Protein AF-A0A227J2W0-F1 (afdb_monomer_lite)

Foldseek 3Di:
DDDDDDDPP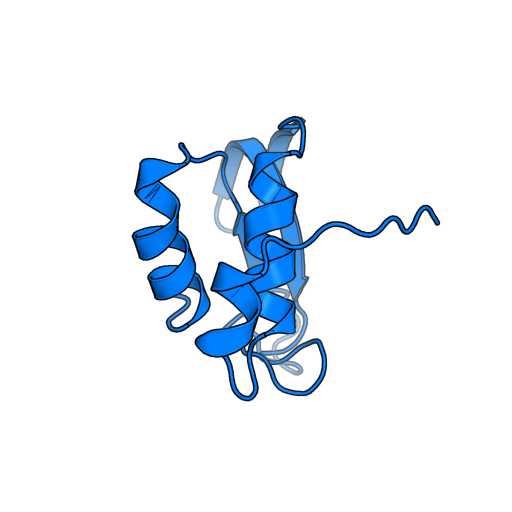VLVPPDDPCSVVLVVLVVLLVADWDFDKDQDPVGIDGGTFSDKDWAQDQADDPRQGQDNPRDNPPPGTDMHTHGDDDPVCSVVVVVCSNVPDD

Secondary structure (DSSP, 8-state):
--------GGGTSS-SS-HHHHHHHHHHTTSPPEEEEEEETTEEEEEEESEEEEESSSEETTTEES-TT--TTSS--EEEEE----GGGHHHHHHHHHS---

pLDDT: mean 77.16, std 18.61, range [31.52, 96.69]

Sequence (102 aa):
AEVTAETPVELKNFLGGGAYTLTGVVKALGFKPYDGSITIEGGRYDGEMLLGAFCNSRLAGGGQQLAPNAMIDDGLMDLTLVRPFLPHELPKVIEEINNPSE

InterPro domains:
  IPR016064 NAD kinase/diacylglycerol kinase-like domain superfamily [SSF111331] (1-93)
  IPR045540 YegS/DAGK, C-terminal domain [PF19279] (17-96)

Structure (mmCIF, N/CA/C/O backbone):
data_AF-A0A227J2W0-F1
#
_entry.id   AF-A0A227J2W0-F1
#
loop_
_atom_site.group_PDB
_atom_site.id
_atom_site.type_symbol
_atom_site.label_atom_id
_atom_site.label_alt_id
_atom_site.label_comp_id
_atom_site.label_asym_id
_atom_site.label_entity_id
_atom_site.label_seq_id
_atom_site.pdbx_PDB_ins_code
_atom_site.Cartn_x
_atom_site.Cartn_y
_atom_site.Cartn_z
_atom_site.occupancy
_atom_site.B_iso_or_equiv
_atom_site.auth_seq_id
_atom_site.auth_comp_id
_atom_site.auth_asym_id
_atom_site.auth_atom_id
_atom_site.pdbx_PDB_model_num
ATOM 1 N N . ALA A 1 1 ? -3.552 20.277 2.783 1.00 38.22 1 ALA A N 1
ATOM 2 C CA . ALA A 1 1 ? -3.071 19.505 3.942 1.00 38.22 1 ALA A CA 1
ATOM 3 C C . ALA A 1 1 ? -3.962 19.868 5.111 1.00 38.22 1 ALA A C 1
ATOM 5 O O . ALA A 1 1 ? -3.936 21.016 5.532 1.00 38.22 1 ALA A O 1
ATOM 6 N N . GLU A 1 2 ? -4.806 18.943 5.550 1.00 31.52 2 GLU A N 1
ATOM 7 C CA . GLU A 1 2 ? -5.720 19.167 6.667 1.00 31.52 2 GLU A CA 1
ATOM 8 C C . GLU A 1 2 ? -5.382 18.161 7.767 1.00 31.52 2 GLU A C 1
ATOM 10 O O . GLU A 1 2 ? -5.322 16.953 7.535 1.00 31.52 2 GLU A O 1
ATOM 15 N N . VAL A 1 3 ? -5.042 18.700 8.937 1.00 42.72 3 VAL A N 1
ATOM 16 C CA . VAL A 1 3 ? -4.657 17.976 10.147 1.00 42.72 3 VAL A CA 1
ATOM 17 C C . VAL A 1 3 ? -5.611 18.418 11.246 1.00 42.72 3 VAL A C 1
ATOM 19 O O . VAL A 1 3 ? -5.518 19.552 11.697 1.00 42.72 3 VAL A O 1
ATOM 22 N N . THR A 1 4 ? -6.462 17.513 11.716 1.00 34.91 4 THR A N 1
ATOM 23 C CA . THR A 1 4 ? -7.140 17.572 13.021 1.00 34.91 4 THR A CA 1
ATOM 24 C C . THR A 1 4 ? -7.283 16.112 13.485 1.00 34.91 4 THR A C 1
ATOM 26 O O . THR A 1 4 ? -7.712 15.244 12.731 1.00 34.91 4 THR A O 1
ATOM 29 N N . ALA A 1 5 ? -6.549 15.664 14.507 1.00 51.09 5 ALA A N 1
ATOM 30 C CA . ALA A 1 5 ? -6.752 15.904 15.935 1.00 51.09 5 ALA A CA 1
ATOM 31 C C . ALA A 1 5 ? -8.078 15.301 16.417 1.00 51.09 5 ALA A C 1
ATOM 33 O O . ALA A 1 5 ? -9.052 16.024 16.523 1.00 51.09 5 ALA A O 1
ATOM 34 N N . GLU A 1 6 ? -8.083 13.981 16.649 1.00 41.44 6 GLU A N 1
ATOM 35 C CA . GLU A 1 6 ? -8.834 13.272 17.703 1.00 41.44 6 GLU A CA 1
ATOM 36 C C . GLU A 1 6 ? -8.596 11.760 17.543 1.00 41.44 6 GLU A C 1
ATOM 38 O O . GLU A 1 6 ? -9.324 11.038 16.869 1.00 41.44 6 GLU A O 1
ATOM 43 N N . THR A 1 7 ? -7.489 11.279 18.115 1.00 40.88 7 THR A N 1
ATOM 44 C CA . THR A 1 7 ? -7.257 9.841 18.308 1.00 40.88 7 THR A CA 1
ATOM 45 C C . THR A 1 7 ? -7.878 9.457 19.656 1.00 40.88 7 THR A C 1
ATOM 47 O O . THR A 1 7 ? -7.502 10.079 20.656 1.00 40.88 7 THR A O 1
ATOM 50 N N . PRO A 1 8 ? -8.781 8.458 19.727 1.00 39.06 8 PRO A N 1
ATOM 51 C CA . PRO A 1 8 ? -9.291 7.936 20.993 1.00 39.06 8 PRO A CA 1
ATOM 52 C C . PRO A 1 8 ? -8.135 7.529 21.909 1.00 39.06 8 PRO A C 1
ATOM 54 O O . PRO A 1 8 ? -7.158 6.914 21.469 1.00 39.06 8 PRO A O 1
ATOM 57 N N . VAL A 1 9 ? -8.217 7.913 23.181 1.00 45.41 9 VAL A N 1
ATOM 58 C CA . VAL A 1 9 ? -7.130 7.763 24.162 1.00 45.41 9 VAL A CA 1
ATOM 59 C C . VAL A 1 9 ? -6.765 6.287 24.375 1.00 45.41 9 VAL A C 1
ATOM 61 O O . VAL A 1 9 ? -5.610 5.984 24.680 1.00 45.41 9 VAL A O 1
ATOM 64 N N . GLU A 1 10 ? -7.690 5.359 24.113 1.00 43.06 10 GLU A N 1
ATOM 65 C CA . GLU A 1 10 ? -7.455 3.918 24.226 1.00 43.06 10 GLU A CA 1
ATOM 66 C C . GLU A 1 10 ? -6.431 3.378 23.210 1.00 43.06 10 GLU A C 1
ATOM 68 O O . GLU A 1 10 ? -5.741 2.403 23.505 1.00 43.06 10 GLU A O 1
ATOM 73 N N . LEU A 1 11 ? -6.234 4.043 22.063 1.00 42.59 11 LEU A N 1
ATOM 74 C CA . LEU A 1 11 ? -5.202 3.668 21.085 1.00 42.59 11 LEU A CA 1
ATOM 75 C C . LEU A 1 11 ? -3.783 4.047 21.529 1.00 42.59 11 LEU A C 1
ATOM 77 O O . LEU A 1 11 ? -2.802 3.502 21.032 1.00 42.59 11 LEU A O 1
ATOM 81 N N . LYS A 1 12 ? -3.646 5.000 22.451 1.00 38.56 12 LYS A N 1
ATOM 82 C CA . LYS A 1 12 ? -2.343 5.557 22.835 1.00 38.56 12 LYS A CA 1
ATOM 83 C C . LYS A 1 12 ? -1.555 4.633 23.766 1.00 38.56 12 LYS A C 1
ATOM 85 O O . LYS A 1 12 ? -0.331 4.689 23.790 1.00 38.56 12 LYS A O 1
ATOM 90 N N . ASN A 1 13 ? -2.257 3.779 24.510 1.00 36.66 13 ASN A N 1
ATOM 91 C CA . ASN A 1 13 ? -1.676 2.979 25.589 1.00 36.66 13 ASN A CA 1
ATOM 92 C C . ASN A 1 13 ? -1.220 1.576 25.152 1.00 36.66 13 ASN A C 1
ATOM 94 O O . ASN A 1 13 ? -0.589 0.882 25.942 1.00 36.66 13 ASN A O 1
ATOM 98 N N . PHE A 1 14 ? -1.490 1.167 23.906 1.00 40.53 14 PHE A N 1
ATOM 99 C CA . PHE A 1 14 ? -1.138 -0.166 23.395 1.00 40.53 14 PHE A CA 1
ATOM 100 C C . PHE A 1 14 ? 0.112 -0.181 22.485 1.00 40.53 14 PHE A C 1
ATOM 102 O O . PHE A 1 14 ? 0.517 -1.242 22.022 1.00 40.53 14 PHE A O 1
ATOM 109 N N . LEU A 1 15 ? 0.731 0.974 22.192 1.00 40.31 15 LEU A N 1
ATOM 110 C CA . LEU A 1 15 ? 1.608 1.127 21.020 1.00 40.31 15 LEU A CA 1
ATOM 111 C C . LEU A 1 15 ? 2.951 1.806 21.322 1.00 40.31 15 LEU A C 1
ATOM 113 O O . LEU A 1 15 ? 3.091 3.025 21.234 1.00 40.31 15 LEU A O 1
ATOM 117 N N . GLY A 1 16 ? 3.986 1.008 21.573 1.00 47.75 16 GLY A N 1
ATOM 118 C CA . GLY A 1 16 ? 5.343 1.399 21.172 1.00 47.75 16 GLY A CA 1
ATOM 119 C C . GLY A 1 16 ? 5.496 1.312 19.644 1.00 47.75 16 GLY A C 1
ATOM 120 O O . GLY A 1 16 ? 4.723 0.606 19.008 1.00 47.75 16 GLY A O 1
ATOM 121 N N . GLY A 1 17 ? 6.479 2.011 19.053 1.00 52.62 17 GLY A N 1
ATOM 122 C CA . GLY A 1 17 ? 7.009 1.832 17.679 1.00 52.62 17 GLY A CA 1
ATOM 123 C C . GLY A 1 17 ? 6.062 2.009 16.471 1.00 52.62 17 GLY A C 1
ATOM 124 O O . GLY A 1 17 ? 6.365 2.789 15.576 1.00 52.62 17 GLY A O 1
ATOM 125 N N . GLY A 1 18 ? 4.924 1.310 16.434 1.00 55.56 18 GLY A N 1
ATOM 126 C CA . GLY A 1 18 ? 3.950 1.245 15.333 1.00 55.56 18 GLY A CA 1
ATOM 127 C C . GLY A 1 18 ? 2.704 2.125 15.507 1.00 55.56 18 GLY A C 1
ATOM 128 O O . GLY A 1 18 ? 1.725 1.969 14.779 1.00 55.56 18 GLY A O 1
ATOM 129 N N . ALA A 1 19 ? 2.710 3.061 16.463 1.00 56.16 19 ALA A N 1
ATOM 130 C CA . ALA A 1 19 ? 1.556 3.916 16.771 1.00 56.16 19 ALA A CA 1
ATOM 131 C C . ALA A 1 19 ? 1.044 4.735 15.566 1.00 56.16 19 ALA A C 1
ATOM 133 O O . ALA A 1 19 ? -0.157 5.002 15.445 1.00 56.16 19 ALA A O 1
ATOM 134 N N . TYR A 1 20 ? 1.946 5.111 14.653 1.00 56.81 20 TYR A N 1
ATOM 135 C CA . TYR A 1 20 ? 1.603 5.840 13.430 1.00 56.81 20 TYR A CA 1
ATOM 136 C C . TYR A 1 20 ? 0.840 4.973 12.432 1.00 56.81 20 TYR A C 1
ATOM 138 O O . TYR A 1 20 ? -0.160 5.429 11.878 1.00 56.81 20 TYR A O 1
ATOM 146 N N . THR A 1 21 ? 1.262 3.720 12.263 1.00 63.69 21 THR A N 1
ATOM 147 C CA . THR A 1 21 ? 0.596 2.744 11.400 1.00 63.69 21 THR A CA 1
ATOM 148 C C . THR A 1 21 ? -0.841 2.530 11.867 1.00 63.69 21 THR A C 1
ATOM 150 O O . THR A 1 21 ? -1.767 2.722 11.085 1.00 63.69 21 THR A O 1
ATOM 153 N N . LEU A 1 22 ? -1.064 2.284 13.165 1.00 64.25 22 LEU A N 1
ATOM 154 C CA . LEU A 1 22 ? -2.422 2.085 13.681 1.00 64.25 22 LEU A CA 1
ATOM 155 C C . LEU A 1 22 ? -3.306 3.334 13.547 1.00 64.25 22 LEU A C 1
ATOM 157 O O . LEU A 1 22 ? -4.475 3.232 13.176 1.00 64.25 22 LEU A O 1
ATOM 161 N N . THR A 1 23 ? -2.754 4.521 13.817 1.00 68.25 23 THR A N 1
ATOM 162 C CA . THR A 1 23 ? -3.496 5.780 13.633 1.00 68.25 23 THR A CA 1
ATOM 163 C C . THR A 1 23 ? -3.924 5.959 12.173 1.00 68.25 23 THR A C 1
ATOM 165 O O . THR A 1 23 ? -5.026 6.438 11.914 1.00 68.25 23 THR A O 1
ATOM 168 N N . GLY A 1 24 ? -3.080 5.557 11.217 1.00 68.62 24 GLY A N 1
ATOM 169 C CA . GLY A 1 24 ? -3.418 5.540 9.794 1.00 68.62 24 GLY A CA 1
ATOM 170 C C . GLY A 1 24 ? -4.586 4.604 9.473 1.00 68.62 24 GLY A C 1
ATOM 171 O O . GLY A 1 24 ? -5.528 5.019 8.804 1.00 68.62 24 GLY A O 1
ATOM 172 N N . VAL A 1 25 ? -4.573 3.381 10.011 1.00 71.88 25 VAL A N 1
ATOM 173 C CA . VAL A 1 25 ? -5.637 2.382 9.787 1.00 71.88 25 VAL A CA 1
ATOM 174 C C . VAL A 1 25 ? -6.974 2.834 10.366 1.00 71.88 25 VAL A C 1
ATOM 176 O O . VAL A 1 25 ? -8.001 2.732 9.703 1.00 71.88 25 VAL A O 1
ATOM 179 N N . VAL A 1 26 ? -6.980 3.396 11.577 1.00 71.06 26 VAL A N 1
ATOM 180 C CA . VAL A 1 26 ? -8.218 3.914 12.179 1.00 71.06 26 VAL A CA 1
ATOM 181 C C . VAL A 1 26 ? -8.772 5.094 11.382 1.00 71.06 26 VAL A C 1
ATOM 183 O O . VAL A 1 26 ? -9.984 5.196 11.212 1.00 71.06 26 VAL A O 1
ATOM 186 N N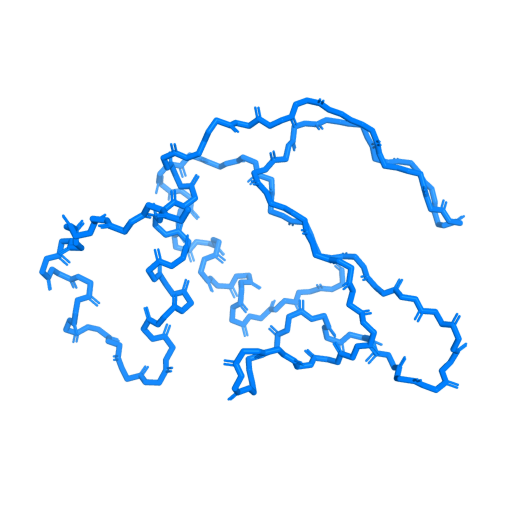 . LYS A 1 27 ? -7.913 5.954 10.820 1.00 73.00 27 LYS A N 1
ATOM 187 C CA . LYS A 1 27 ? -8.362 7.019 9.910 1.00 73.00 27 LYS A CA 1
ATOM 188 C C . LYS A 1 27 ? -8.959 6.477 8.611 1.00 73.00 27 LYS A C 1
ATOM 190 O O . LYS A 1 27 ? -9.898 7.085 8.105 1.00 73.00 27 LYS A O 1
ATOM 195 N N . ALA A 1 28 ? -8.473 5.342 8.104 1.00 70.81 28 ALA A N 1
ATOM 196 C CA . ALA A 1 28 ? -9.004 4.727 6.888 1.00 70.81 28 ALA A CA 1
ATOM 197 C C . ALA A 1 28 ? -10.484 4.319 7.020 1.00 70.81 28 ALA A C 1
ATOM 199 O O . ALA A 1 28 ? -11.208 4.397 6.034 1.00 70.81 28 ALA A O 1
ATOM 200 N N . LEU A 1 29 ? -10.975 3.996 8.227 1.00 72.69 29 LEU A N 1
ATOM 201 C CA . LEU A 1 29 ? -12.410 3.757 8.471 1.00 72.69 29 LEU A CA 1
ATOM 202 C C . LEU A 1 29 ? -13.290 4.988 8.187 1.00 72.69 29 LEU A C 1
ATOM 204 O O . LEU A 1 29 ? -14.481 4.846 7.928 1.00 72.69 29 LEU A O 1
ATOM 208 N N . GLY A 1 30 ? -12.719 6.193 8.252 1.00 75.62 30 GLY A N 1
ATOM 209 C CA . GLY A 1 30 ? -13.406 7.439 7.914 1.00 75.62 30 GLY A CA 1
ATOM 210 C C . GLY A 1 30 ? -13.281 7.834 6.441 1.00 75.62 30 GLY A C 1
ATOM 211 O O . GLY A 1 30 ? -13.853 8.847 6.038 1.00 75.62 30 GLY A O 1
ATOM 212 N N . PHE A 1 31 ? -12.520 7.090 5.634 1.00 78.94 31 PHE A N 1
ATOM 213 C CA . PHE A 1 31 ? -12.348 7.402 4.219 1.00 78.94 31 PHE A CA 1
ATOM 214 C C . PHE A 1 31 ? -13.516 6.858 3.407 1.00 78.94 31 PHE A C 1
ATOM 216 O O . PHE A 1 31 ? -13.982 5.739 3.610 1.00 78.94 31 PHE A O 1
ATOM 223 N N . LYS A 1 32 ? -13.978 7.659 2.445 1.00 83.56 32 LYS A N 1
ATOM 224 C CA . LYS A 1 32 ? -14.915 7.180 1.437 1.00 83.56 32 LYS A CA 1
ATOM 225 C C . LYS A 1 32 ? -14.149 6.275 0.462 1.00 83.56 32 LYS A C 1
ATOM 227 O O . LYS A 1 32 ? -13.144 6.740 -0.079 1.00 83.56 32 LYS A O 1
ATOM 232 N N . PRO A 1 33 ? -14.612 5.041 0.208 1.00 88.62 33 PRO A N 1
ATOM 233 C CA . PRO A 1 33 ? -14.020 4.202 -0.820 1.00 88.62 33 PRO A CA 1
ATOM 234 C C . PRO A 1 33 ? -14.059 4.857 -2.201 1.00 88.62 33 PRO A C 1
ATOM 236 O O . PRO A 1 33 ? -15.009 5.567 -2.549 1.00 88.62 33 PRO A O 1
ATOM 239 N N . TYR A 1 34 ? -13.024 4.588 -2.988 1.00 88.88 34 TYR A N 1
ATOM 240 C CA . TYR A 1 34 ? -12.970 4.890 -4.410 1.00 88.88 34 TYR A CA 1
ATOM 241 C C . TYR A 1 34 ? -13.315 3.627 -5.186 1.00 88.88 34 TYR A C 1
ATOM 243 O O . TYR A 1 34 ? -12.642 2.616 -5.012 1.00 88.88 34 TYR A O 1
ATOM 251 N N . ASP A 1 35 ? -14.328 3.692 -6.044 1.00 92.88 35 ASP A N 1
ATOM 252 C CA . ASP A 1 35 ? -14.606 2.642 -7.023 1.00 92.88 35 ASP A CA 1
ATOM 253 C C . ASP A 1 35 ? -13.707 2.843 -8.249 1.00 92.88 35 ASP A C 1
ATOM 255 O O . ASP A 1 35 ? -13.573 3.963 -8.759 1.00 92.88 35 ASP A O 1
ATOM 259 N N . GLY A 1 36 ? -13.045 1.782 -8.696 1.00 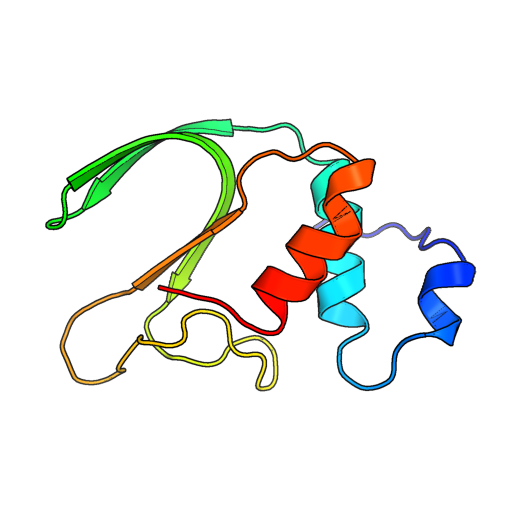90.62 36 GLY A N 1
ATOM 260 C CA . GLY A 1 36 ? -12.077 1.873 -9.773 1.00 90.62 36 GLY A CA 1
ATOM 261 C C . GLY A 1 36 ? -11.520 0.530 -10.217 1.00 90.62 36 GLY A C 1
ATOM 262 O O . GLY A 1 36 ? -11.884 -0.536 -9.726 1.00 90.62 36 GLY A O 1
ATOM 263 N N . SER A 1 37 ? -10.602 0.603 -11.176 1.00 93.19 37 SER A N 1
ATOM 264 C CA . SER A 1 37 ? -9.938 -0.566 -11.735 1.00 93.19 37 SER A CA 1
ATOM 265 C C . SER A 1 37 ? -8.439 -0.346 -11.833 1.00 93.19 37 SER A C 1
ATOM 267 O O . SER A 1 37 ? -8.003 0.718 -12.278 1.00 93.19 37 SER A O 1
ATOM 269 N N . ILE A 1 38 ? -7.661 -1.364 -11.492 1.00 93.12 38 ILE A N 1
ATOM 270 C CA . ILE A 1 38 ? -6.205 -1.375 -11.596 1.00 93.12 38 ILE A CA 1
ATOM 271 C C . ILE A 1 38 ? -5.821 -2.501 -12.541 1.00 93.12 38 ILE A C 1
ATOM 273 O O . ILE A 1 38 ? -6.287 -3.624 -12.394 1.00 93.12 38 ILE A O 1
ATOM 277 N N . THR A 1 39 ? -4.985 -2.202 -13.529 1.00 93.44 39 THR A N 1
ATOM 278 C CA . THR A 1 39 ? -4.457 -3.197 -14.467 1.00 93.44 39 THR A CA 1
ATOM 279 C C . THR A 1 39 ? -2.942 -3.226 -14.338 1.00 93.44 39 THR A C 1
ATOM 281 O O . THR A 1 39 ? -2.298 -2.187 -14.464 1.00 93.44 39 THR A O 1
ATOM 284 N N . ILE A 1 40 ? -2.397 -4.410 -14.080 1.00 90.56 40 ILE A N 1
ATOM 285 C CA . ILE A 1 40 ? -0.965 -4.715 -14.016 1.00 90.56 40 ILE A CA 1
ATOM 286 C C . ILE A 1 40 ? -0.677 -5.934 -14.901 1.00 90.56 40 ILE A C 1
ATOM 288 O O . ILE A 1 40 ? -1.603 -6.606 -15.353 1.00 90.56 40 ILE A O 1
ATOM 292 N N . GLU A 1 41 ? 0.595 -6.255 -15.143 1.00 87.44 41 GLU A N 1
ATOM 293 C CA . GLU A 1 41 ? 0.951 -7.436 -15.949 1.00 87.44 41 GLU A CA 1
ATOM 294 C C . GLU A 1 41 ? 0.365 -8.739 -15.379 1.00 87.44 41 GLU A C 1
ATOM 296 O O . GLU A 1 41 ? -0.064 -9.607 -16.135 1.00 87.44 41 GLU A O 1
ATOM 301 N N . GLY A 1 42 ? 0.265 -8.843 -14.048 1.00 83.56 42 GLY A N 1
ATOM 302 C CA . GLY A 1 42 ? -0.315 -9.996 -13.351 1.00 83.56 42 GLY A CA 1
ATOM 303 C C . GLY A 1 42 ? -1.845 -10.098 -13.406 1.00 83.56 42 GLY A C 1
ATOM 304 O O . GLY A 1 42 ? -2.397 -11.090 -12.933 1.00 83.56 42 GLY A O 1
ATOM 305 N N . GLY A 1 43 ? -2.546 -9.106 -13.965 1.00 90.75 43 GLY A N 1
ATOM 306 C CA . GLY A 1 43 ? -4.000 -9.133 -14.104 1.00 90.75 43 GLY A CA 1
ATOM 307 C C . GLY A 1 43 ? -4.684 -7.802 -13.808 1.00 90.75 43 GLY A C 1
ATOM 308 O O . GLY A 1 43 ? -4.081 -6.729 -13.811 1.00 90.75 43 GLY A O 1
ATOM 309 N N . ARG A 1 44 ? -5.993 -7.879 -13.571 1.00 94.00 44 ARG A N 1
ATOM 310 C CA . ARG A 1 44 ? -6.848 -6.718 -13.333 1.00 94.00 44 ARG A CA 1
ATOM 311 C C . ARG A 1 44 ? -7.614 -6.881 -12.027 1.00 94.00 44 ARG A C 1
ATOM 313 O O . ARG A 1 44 ? -8.206 -7.927 -11.779 1.00 94.00 44 ARG A O 1
ATOM 320 N N . TYR A 1 45 ? -7.604 -5.828 -11.225 1.00 91.25 45 TYR A N 1
ATOM 321 C CA . TYR A 1 45 ? -8.474 -5.649 -10.075 1.00 91.25 45 TYR A CA 1
ATOM 322 C C . TYR A 1 45 ? -9.579 -4.663 -10.449 1.00 91.25 45 TYR A C 1
ATOM 324 O O . TYR A 1 45 ? -9.282 -3.581 -10.952 1.00 91.25 45 TYR A O 1
ATOM 332 N N . ASP A 1 46 ? -10.832 -5.017 -10.183 1.00 95.12 46 ASP A N 1
ATOM 333 C CA . ASP A 1 46 ? -11.989 -4.130 -10.289 1.00 95.12 46 ASP A CA 1
ATOM 334 C C . ASP A 1 46 ? -12.698 -4.117 -8.932 1.00 95.12 46 ASP A C 1
ATOM 336 O O . ASP A 1 46 ? -13.060 -5.176 -8.412 1.00 95.12 46 ASP A O 1
ATOM 340 N N . GLY A 1 47 ? -12.886 -2.934 -8.353 1.00 93.12 47 GLY A N 1
ATOM 341 C CA . GLY A 1 47 ? -13.616 -2.779 -7.104 1.00 93.12 47 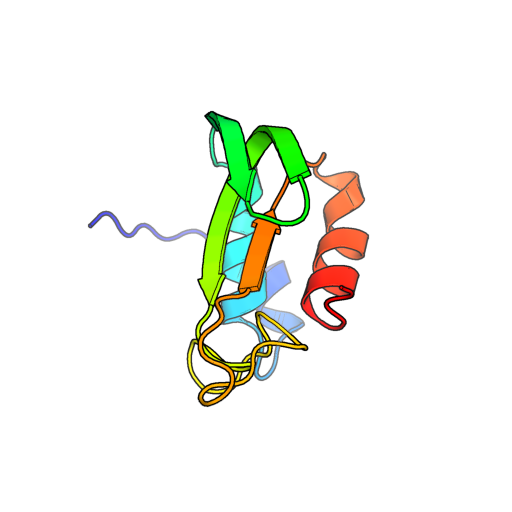GLY A CA 1
ATOM 342 C C . GLY A 1 47 ? -13.180 -1.581 -6.276 1.00 93.12 47 GLY A C 1
ATOM 343 O O . GLY A 1 47 ? -12.329 -0.776 -6.659 1.00 93.12 47 GLY A O 1
ATOM 344 N N . GLU A 1 48 ? -13.771 -1.492 -5.091 1.00 93.62 48 GLU A N 1
ATOM 345 C CA . GLU A 1 48 ? -13.533 -0.386 -4.180 1.00 93.62 48 GLU A CA 1
ATOM 346 C C . GLU A 1 48 ? -12.164 -0.478 -3.487 1.00 93.62 48 GLU A C 1
ATOM 348 O O . GLU A 1 48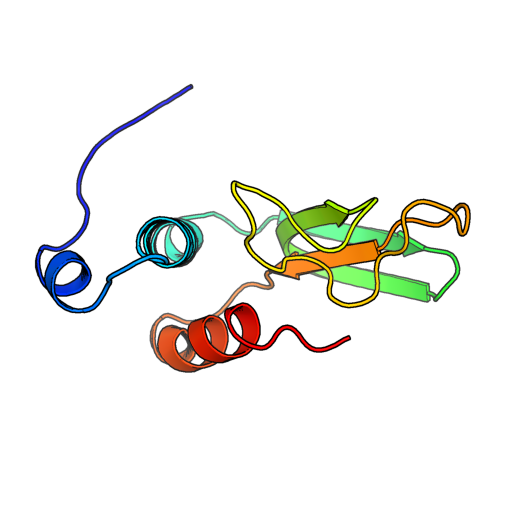 ? -11.671 -1.560 -3.156 1.00 93.62 48 GLU A O 1
ATOM 353 N N . MET A 1 49 ? -11.556 0.675 -3.218 1.00 88.88 49 MET A N 1
ATOM 354 C CA . MET A 1 49 ? -10.297 0.803 -2.483 1.00 88.88 49 MET A CA 1
ATOM 355 C C . MET A 1 49 ? -10.319 2.028 -1.564 1.00 88.88 49 MET A C 1
ATOM 357 O O . MET A 1 49 ? -10.819 3.090 -1.931 1.00 88.88 49 MET A O 1
ATOM 361 N N . LEU A 1 50 ? -9.767 1.884 -0.360 1.00 87.56 50 LEU A N 1
ATOM 362 C CA . LEU A 1 50 ? -9.563 2.994 0.577 1.00 87.56 50 LEU A CA 1
ATOM 363 C C . LEU A 1 50 ? -8.207 3.671 0.352 1.00 87.56 50 LEU A C 1
ATOM 365 O O . LEU A 1 50 ? -8.087 4.888 0.487 1.00 87.56 50 LEU A O 1
ATOM 369 N N . LEU A 1 51 ? -7.184 2.878 0.025 1.00 85.00 51 LEU A N 1
ATOM 370 C CA . LEU A 1 51 ? -5.809 3.325 -0.182 1.00 85.00 51 LEU A CA 1
ATOM 371 C C . LEU A 1 51 ? -5.084 2.360 -1.128 1.00 85.00 51 LEU A C 1
ATOM 373 O O . LEU A 1 51 ? -5.325 1.154 -1.085 1.00 85.00 51 LEU A O 1
ATOM 377 N N . GLY A 1 52 ? -4.148 2.882 -1.917 1.00 86.94 52 GLY A N 1
ATOM 378 C CA . GLY A 1 52 ? -3.165 2.088 -2.644 1.00 86.94 52 GLY A CA 1
ATOM 379 C C . GLY A 1 52 ? -1.781 2.730 -2.599 1.00 86.94 52 GLY A C 1
ATOM 380 O O . GLY A 1 52 ? -1.670 3.957 -2.547 1.00 86.94 52 GLY A O 1
ATOM 381 N N . ALA A 1 53 ? -0.734 1.908 -2.617 1.00 87.81 53 ALA A N 1
ATOM 382 C CA . ALA A 1 53 ? 0.657 2.345 -2.653 1.00 87.81 53 ALA A CA 1
ATOM 383 C C . ALA A 1 53 ? 1.462 1.519 -3.663 1.00 87.81 53 ALA A C 1
ATOM 385 O O . ALA A 1 53 ? 1.568 0.302 -3.523 1.00 87.81 53 ALA A O 1
ATOM 386 N N . PHE A 1 54 ? 2.059 2.196 -4.646 1.00 91.44 54 PHE A N 1
ATOM 387 C CA . PHE A 1 54 ? 3.077 1.610 -5.516 1.00 91.44 54 PHE A CA 1
ATOM 388 C C . PHE A 1 54 ? 4.436 1.699 -4.821 1.00 91.44 54 PHE A C 1
ATOM 390 O O . PHE A 1 54 ? 4.860 2.781 -4.403 1.00 91.44 54 PHE A O 1
ATOM 397 N N . CYS A 1 55 ? 5.094 0.559 -4.672 1.00 92.38 55 CYS A N 1
ATOM 398 C CA . CYS A 1 55 ? 6.244 0.371 -3.811 1.00 92.38 55 CYS A CA 1
ATOM 399 C C . CYS A 1 55 ? 7.435 -0.118 -4.633 1.00 92.38 55 CYS A C 1
ATOM 401 O O . CYS A 1 55 ? 7.408 -1.202 -5.202 1.00 92.38 55 CYS A O 1
ATOM 403 N N . ASN A 1 56 ? 8.502 0.678 -4.649 1.00 94.56 56 ASN A N 1
ATOM 404 C CA . ASN A 1 56 ? 9.778 0.310 -5.269 1.00 94.56 56 ASN A CA 1
ATOM 405 C C . ASN A 1 56 ? 10.713 -0.436 -4.295 1.00 94.56 56 ASN A C 1
ATOM 407 O O . ASN A 1 56 ? 11.810 -0.838 -4.656 1.00 94.56 56 ASN A O 1
ATOM 411 N N . SER A 1 57 ? 10.358 -0.520 -3.010 1.00 93.06 57 SER A N 1
ATOM 412 C CA . SER A 1 57 ? 11.157 -1.209 -1.996 1.00 93.06 57 SER A CA 1
ATOM 413 C C . SER A 1 57 ? 10.288 -1.698 -0.841 1.00 93.06 57 SER A C 1
ATOM 415 O O . SER A 1 57 ? 9.141 -1.275 -0.679 1.00 93.06 57 SER A O 1
ATOM 417 N N . ARG A 1 58 ? 10.863 -2.579 -0.012 1.00 92.44 58 ARG A N 1
ATOM 418 C CA . ARG A 1 58 ? 10.143 -3.250 1.081 1.00 92.44 58 ARG A CA 1
ATOM 419 C C . ARG A 1 58 ? 9.613 -2.316 2.160 1.00 92.44 58 ARG A C 1
ATOM 421 O O . ARG A 1 58 ? 8.586 -2.606 2.777 1.00 92.44 58 ARG A O 1
ATOM 428 N N . LEU A 1 59 ? 10.352 -1.242 2.440 1.00 89.44 59 LEU A N 1
ATOM 429 C CA . LEU A 1 59 ? 10.164 -0.422 3.631 1.00 89.44 59 LEU A CA 1
ATOM 430 C C . LEU A 1 59 ? 9.766 1.010 3.278 1.00 89.44 59 LEU A C 1
ATOM 432 O O . LEU A 1 59 ? 10.378 1.648 2.425 1.00 89.44 59 LEU A O 1
ATOM 436 N N . ALA A 1 60 ? 8.812 1.553 4.028 1.00 82.44 60 ALA A N 1
ATOM 437 C CA . ALA A 1 60 ? 8.395 2.946 3.952 1.00 82.44 60 ALA A CA 1
ATOM 438 C C . ALA A 1 60 ? 8.304 3.574 5.353 1.00 82.44 60 ALA A C 1
ATOM 440 O O . ALA A 1 60 ? 8.359 2.886 6.373 1.00 82.44 60 ALA A O 1
ATOM 441 N N . GLY A 1 61 ? 8.194 4.905 5.417 1.00 73.25 61 GLY A N 1
ATOM 442 C CA . GLY A 1 61 ? 7.784 5.611 6.640 1.00 73.25 61 GLY A CA 1
ATOM 443 C C . GLY A 1 61 ? 8.630 5.339 7.893 1.00 73.25 61 GLY A C 1
ATOM 444 O O . GLY A 1 61 ? 8.076 5.251 8.983 1.00 73.25 61 GLY A O 1
ATOM 445 N N . GLY A 1 62 ? 9.953 5.189 7.758 1.00 75.50 62 GLY A N 1
ATOM 446 C CA . GLY A 1 62 ? 10.849 4.950 8.901 1.00 75.50 62 GLY A CA 1
ATOM 447 C C . GLY A 1 62 ? 11.098 3.475 9.233 1.00 75.50 62 GLY A C 1
ATOM 448 O O . GLY A 1 62 ? 11.416 3.159 10.375 1.00 75.50 62 GLY A O 1
ATOM 449 N N . GLY A 1 63 ? 10.969 2.581 8.248 1.00 78.81 63 GLY A N 1
ATOM 450 C CA . GLY A 1 63 ? 11.312 1.159 8.385 1.00 78.81 63 GLY A CA 1
ATOM 451 C C . GLY A 1 63 ? 10.109 0.227 8.534 1.00 78.81 63 GLY A C 1
ATOM 452 O O . GLY A 1 63 ? 10.287 -0.928 8.902 1.00 78.81 63 GLY A O 1
ATOM 453 N N . GLN A 1 64 ? 8.895 0.710 8.263 1.00 77.88 64 GLN A N 1
ATOM 454 C CA . GLN A 1 64 ? 7.691 -0.117 8.246 1.00 77.88 64 GLN A CA 1
ATOM 455 C C . GLN A 1 64 ? 7.653 -0.947 6.968 1.00 77.88 64 GLN A C 1
ATOM 457 O O . GLN A 1 64 ? 7.847 -0.406 5.879 1.00 77.88 64 GLN A O 1
ATOM 462 N N . GLN A 1 65 ? 7.389 -2.243 7.095 1.00 84.31 65 GLN A N 1
ATOM 463 C CA . GLN A 1 65 ? 7.250 -3.131 5.949 1.00 84.31 65 GLN A CA 1
ATOM 464 C C . GLN A 1 65 ? 5.894 -2.899 5.280 1.00 84.31 65 GLN A C 1
ATOM 466 O O . GLN A 1 65 ? 4.859 -3.126 5.895 1.00 84.31 65 GLN A O 1
ATOM 471 N N . LEU A 1 66 ? 5.914 -2.420 4.035 1.00 83.50 66 LEU A N 1
ATOM 472 C CA . LEU A 1 66 ? 4.708 -2.070 3.276 1.00 83.50 66 LEU A CA 1
ATOM 473 C C . LEU A 1 66 ? 4.476 -3.008 2.087 1.00 83.50 66 LEU A C 1
ATOM 475 O O . LEU A 1 66 ? 3.337 -3.383 1.824 1.00 83.50 66 LEU A O 1
ATOM 479 N N . ALA A 1 67 ? 5.552 -3.393 1.399 1.00 91.50 67 ALA A N 1
ATOM 480 C CA . ALA A 1 67 ? 5.530 -4.321 0.272 1.00 91.50 67 ALA A CA 1
ATOM 481 C C . ALA A 1 67 ? 6.616 -5.388 0.481 1.00 91.50 67 ALA A C 1
ATOM 483 O O . ALA A 1 67 ? 7.756 -5.195 0.068 1.00 91.50 67 ALA A O 1
ATOM 484 N N . PRO A 1 68 ? 6.314 -6.490 1.185 1.00 91.56 68 PRO A N 1
ATOM 485 C CA . PRO A 1 68 ? 7.285 -7.511 1.573 1.00 91.56 68 PRO A CA 1
ATOM 486 C C . PRO A 1 68 ? 8.197 -7.996 0.452 1.00 91.56 68 PRO A C 1
ATOM 488 O O . PRO A 1 68 ? 9.334 -8.339 0.740 1.00 91.56 68 PRO A O 1
ATOM 491 N N . ASN A 1 69 ? 7.733 -8.022 -0.793 1.00 92.31 69 ASN A N 1
ATOM 492 C CA . ASN A 1 69 ? 8.472 -8.627 -1.897 1.00 92.31 69 ASN A CA 1
ATOM 493 C C . ASN A 1 69 ? 9.124 -7.622 -2.837 1.00 92.31 69 ASN A C 1
ATOM 495 O O . ASN A 1 69 ? 9.916 -8.039 -3.673 1.00 92.31 69 ASN A O 1
ATOM 499 N N . ALA A 1 70 ? 8.881 -6.325 -2.637 1.00 94.81 70 ALA A N 1
ATOM 500 C CA . ALA A 1 70 ? 9.427 -5.289 -3.495 1.00 94.81 70 ALA A CA 1
ATOM 501 C C . ALA A 1 70 ? 10.957 -5.276 -3.451 1.00 94.81 70 ALA A C 1
ATOM 503 O O . ALA A 1 70 ? 11.562 -5.044 -2.394 1.00 94.81 70 ALA A O 1
ATOM 504 N N . MET A 1 71 ? 11.577 -5.464 -4.611 1.00 95.94 71 MET A N 1
ATOM 505 C CA . MET A 1 71 ? 13.020 -5.385 -4.795 1.00 95.94 71 MET A CA 1
ATOM 506 C C . MET A 1 71 ? 13.362 -4.110 -5.563 1.00 95.94 71 MET A C 1
ATOM 508 O O . MET A 1 71 ? 12.701 -3.740 -6.520 1.00 95.94 71 MET A O 1
ATOM 512 N N . ILE A 1 72 ? 14.398 -3.396 -5.125 1.00 95.75 72 ILE A N 1
ATOM 513 C CA . ILE A 1 72 ? 14.717 -2.074 -5.689 1.00 95.75 72 ILE A CA 1
ATOM 514 C C . ILE A 1 72 ? 15.427 -2.150 -7.049 1.00 95.75 72 ILE A C 1
ATOM 516 O O . ILE A 1 72 ? 15.581 -1.137 -7.731 1.00 95.75 72 ILE A O 1
ATOM 520 N N . ASP A 1 73 ? 15.912 -3.333 -7.412 1.00 96.69 73 ASP A N 1
ATOM 521 C CA . ASP A 1 73 ? 16.833 -3.592 -8.514 1.00 96.69 73 ASP A CA 1
ATOM 522 C C . ASP A 1 73 ? 16.314 -4.623 -9.531 1.00 96.69 73 ASP A C 1
ATOM 524 O O . ASP A 1 73 ? 17.056 -5.006 -10.435 1.00 96.69 73 ASP A O 1
ATOM 528 N N . ASP A 1 74 ? 15.050 -5.039 -9.437 1.00 96.56 74 ASP A N 1
ATOM 529 C CA . ASP A 1 74 ? 14.426 -5.981 -10.378 1.00 96.56 74 ASP A CA 1
ATOM 530 C C . ASP A 1 74 ? 13.681 -5.292 -11.541 1.00 96.56 74 ASP A C 1
ATOM 532 O O . ASP A 1 74 ? 13.281 -5.947 -12.503 1.00 96.56 74 ASP A O 1
ATOM 536 N N . GLY A 1 75 ? 13.543 -3.963 -11.485 1.00 95.50 75 GLY A N 1
ATOM 537 C CA . GLY A 1 75 ? 12.841 -3.168 -12.492 1.00 95.50 75 GLY A CA 1
ATOM 538 C C . GLY A 1 75 ? 11.314 -3.233 -12.396 1.00 95.50 75 GLY A C 1
ATOM 539 O O . GLY A 1 75 ? 10.644 -2.777 -13.326 1.00 95.50 75 GLY A O 1
ATOM 540 N N . LEU A 1 76 ? 10.767 -3.772 -11.305 1.00 94.19 76 LEU A N 1
ATOM 541 C CA . LEU A 1 76 ? 9.336 -3.876 -11.038 1.00 94.19 76 LEU A CA 1
ATOM 542 C C . LEU A 1 76 ? 8.903 -2.911 -9.922 1.00 94.19 76 LEU A C 1
ATOM 544 O O . LEU A 1 76 ? 9.707 -2.268 -9.252 1.00 94.19 76 LEU A O 1
ATOM 548 N N . MET A 1 77 ? 7.588 -2.773 -9.760 1.00 93.62 77 MET A N 1
ATOM 549 C CA . MET A 1 77 ? 6.977 -2.126 -8.602 1.00 93.62 77 MET A CA 1
ATOM 550 C C . MET A 1 77 ? 5.876 -3.025 -8.063 1.00 93.62 77 MET A C 1
ATOM 552 O O . MET A 1 77 ? 5.042 -3.518 -8.826 1.00 93.62 77 MET A O 1
ATOM 556 N N . ASP A 1 78 ? 5.818 -3.138 -6.746 1.00 92.88 78 ASP A N 1
ATOM 557 C CA . ASP A 1 78 ? 4.766 -3.864 -6.051 1.00 92.88 78 ASP A CA 1
ATOM 558 C C . ASP A 1 78 ? 3.618 -2.916 -5.715 1.00 92.88 78 ASP A C 1
ATOM 560 O O . ASP A 1 78 ? 3.808 -1.714 -5.512 1.00 92.88 78 ASP A O 1
ATOM 564 N N . LEU A 1 79 ? 2.407 -3.452 -5.626 1.00 91.12 79 LEU A N 1
ATOM 565 C CA . LEU A 1 79 ? 1.221 -2.687 -5.271 1.00 91.12 79 LEU A CA 1
ATOM 566 C C . LEU A 1 79 ? 0.604 -3.238 -3.987 1.00 91.12 79 LEU A C 1
ATOM 568 O O . LEU A 1 79 ? 0.131 -4.369 -3.964 1.00 91.12 79 LEU A O 1
ATOM 572 N N . THR A 1 80 ? 0.512 -2.395 -2.960 1.00 89.44 80 THR A N 1
ATOM 573 C CA . THR A 1 80 ? -0.228 -2.697 -1.727 1.00 89.44 80 THR A CA 1
ATOM 574 C C . THR A 1 80 ? -1.564 -1.962 -1.749 1.00 89.44 80 THR A C 1
ATOM 576 O O . THR A 1 80 ? -1.594 -0.739 -1.910 1.00 89.44 80 THR A O 1
ATOM 579 N N . LEU A 1 81 ? -2.674 -2.683 -1.566 1.00 89.44 81 LEU A N 1
ATOM 580 C CA . LEU A 1 81 ? -4.030 -2.122 -1.543 1.00 89.44 81 LEU A CA 1
ATOM 581 C C . LEU A 1 81 ? -4.714 -2.363 -0.199 1.00 89.44 81 LEU A C 1
ATOM 583 O O . LEU A 1 81 ? -4.713 -3.475 0.320 1.00 89.44 81 LEU A O 1
ATOM 587 N N . VAL A 1 82 ? -5.390 -1.335 0.312 1.00 87.69 82 VAL A N 1
ATOM 588 C CA . VAL A 1 82 ? -6.331 -1.460 1.428 1.00 87.69 82 VAL A CA 1
ATOM 589 C C . VAL A 1 82 ? -7.741 -1.411 0.861 1.00 87.69 82 VAL A C 1
ATOM 591 O O . VAL A 1 82 ? -8.193 -0.380 0.352 1.00 87.69 82 VAL A O 1
ATOM 594 N N . ARG A 1 83 ? -8.440 -2.540 0.947 1.00 90.19 83 ARG A N 1
ATOM 595 C CA . ARG A 1 83 ? -9.852 -2.650 0.563 1.00 90.19 83 ARG A CA 1
ATOM 596 C C . ARG A 1 83 ? -10.749 -2.104 1.676 1.00 90.19 83 ARG A C 1
ATOM 598 O O . ARG A 1 83 ? -10.312 -2.076 2.825 1.00 90.19 83 ARG A O 1
ATOM 605 N N . PRO A 1 84 ? -11.985 -1.678 1.376 1.00 90.25 84 PRO A N 1
ATOM 606 C CA . PRO A 1 84 ? -12.958 -1.348 2.409 1.00 90.25 84 PRO A CA 1
ATOM 607 C C . PRO A 1 84 ? -13.179 -2.525 3.357 1.00 90.25 84 PRO A C 1
ATOM 609 O O . PRO A 1 84 ? -13.237 -3.674 2.925 1.00 90.25 84 PRO A O 1
ATOM 612 N N . PHE A 1 85 ? -13.311 -2.221 4.643 1.00 88.31 85 PHE A N 1
ATOM 613 C CA . PHE A 1 85 ? -13.564 -3.199 5.694 1.00 88.31 85 PHE A CA 1
ATOM 614 C C . PHE A 1 85 ? -14.501 -2.605 6.744 1.00 88.31 85 PHE A C 1
ATOM 616 O O . PHE A 1 85 ? -14.593 -1.386 6.918 1.00 88.31 85 PHE A O 1
ATOM 623 N N . LEU A 1 86 ? -15.219 -3.471 7.447 1.00 88.06 86 LEU A N 1
ATOM 624 C CA . LEU A 1 86 ? -16.110 -3.096 8.533 1.00 88.06 86 LEU A CA 1
ATOM 625 C C . LEU A 1 86 ? -15.312 -2.889 9.829 1.00 88.06 86 LEU A C 1
ATOM 627 O O . LEU A 1 86 ? -14.310 -3.565 10.053 1.00 88.06 86 LEU A O 1
ATOM 631 N N . PRO A 1 87 ? -15.771 -2.031 10.760 1.00 82.50 87 PRO A N 1
ATOM 632 C CA . PRO A 1 87 ? -15.030 -1.746 11.993 1.00 82.50 87 PRO A CA 1
ATOM 633 C C . PRO A 1 87 ? -14.649 -2.978 12.829 1.00 82.50 87 PRO A C 1
ATOM 635 O O . PRO A 1 87 ? -13.617 -2.973 13.493 1.00 82.50 87 PRO A O 1
ATOM 638 N N . HIS A 1 88 ? -15.450 -4.047 12.792 1.00 85.25 88 HIS A N 1
ATOM 639 C CA . HIS A 1 88 ? -15.155 -5.282 13.526 1.00 85.25 88 HIS A CA 1
ATOM 640 C C . HIS A 1 88 ? -14.011 -6.106 12.909 1.00 85.25 88 HIS A C 1
ATOM 642 O O . HIS A 1 88 ? -13.461 -6.974 13.580 1.00 85.25 88 HIS A O 1
ATOM 648 N N . GLU A 1 89 ? -13.634 -5.831 11.659 1.00 87.88 89 GLU A N 1
ATOM 649 C CA . GLU A 1 89 ? -12.512 -6.469 10.961 1.00 87.88 89 GLU A CA 1
ATOM 650 C C . GLU A 1 89 ? -11.176 -5.777 11.266 1.00 87.88 89 GLU A C 1
ATOM 652 O O . GLU A 1 89 ? -10.117 -6.288 10.911 1.00 87.88 89 GLU A O 1
ATOM 657 N N . LEU A 1 90 ? -11.201 -4.643 11.978 1.00 83.44 90 LEU A N 1
ATOM 658 C CA . LEU A 1 90 ? -10.014 -3.862 12.316 1.00 83.44 90 LEU A CA 1
ATOM 659 C C . LEU A 1 90 ? -8.879 -4.692 12.957 1.00 83.44 90 LEU A C 1
ATOM 661 O O . LEU A 1 90 ? -7.738 -4.508 12.537 1.00 83.44 90 LEU A O 1
ATOM 665 N N . PRO A 1 91 ? -9.121 -5.629 13.901 1.00 83.38 91 PRO A N 1
ATOM 666 C CA . PRO A 1 91 ? -8.050 -6.469 14.444 1.00 83.38 91 PRO A CA 1
ATOM 667 C C . PRO A 1 91 ? -7.338 -7.304 13.374 1.00 83.38 91 PRO A C 1
ATOM 669 O O . PRO A 1 91 ? -6.115 -7.407 13.395 1.00 83.38 91 PRO A O 1
ATOM 672 N N . LYS A 1 92 ? -8.095 -7.841 12.410 1.00 86.88 92 LYS A N 1
ATOM 673 C CA . LYS A 1 92 ? -7.556 -8.622 11.295 1.00 86.88 92 LYS A CA 1
ATOM 674 C C . LYS A 1 92 ? -6.746 -7.741 10.344 1.00 86.88 92 LYS A C 1
ATOM 676 O O . LYS A 1 92 ? -5.653 -8.117 9.950 1.00 86.88 92 LYS A O 1
ATOM 681 N N . VAL A 1 93 ? -7.233 -6.539 10.035 1.00 86.00 93 VAL A N 1
ATOM 682 C CA . VAL A 1 93 ? -6.493 -5.577 9.198 1.00 86.00 93 VAL A CA 1
ATOM 683 C C . VAL A 1 93 ? -5.172 -5.169 9.858 1.00 86.00 93 VAL A C 1
ATOM 685 O O . VAL A 1 93 ? -4.153 -5.051 9.187 1.00 86.00 93 VAL A O 1
ATOM 688 N N . ILE A 1 94 ? -5.151 -4.992 11.183 1.00 81.88 94 ILE A N 1
ATOM 689 C CA . ILE A 1 94 ? -3.912 -4.718 11.929 1.00 81.88 94 ILE A CA 1
ATOM 690 C C . ILE A 1 94 ? -2.944 -5.904 11.843 1.00 81.88 94 ILE A C 1
ATOM 692 O O . ILE A 1 94 ? -1.739 -5.700 11.703 1.00 81.88 94 ILE A O 1
ATOM 696 N N . GLU A 1 95 ? -3.448 -7.134 11.933 1.00 84.12 95 GLU A N 1
ATOM 697 C CA . GLU A 1 95 ? -2.638 -8.344 11.779 1.00 84.12 95 GLU A CA 1
ATOM 698 C C . GLU A 1 95 ? -2.033 -8.452 10.373 1.00 84.12 95 GLU A C 1
ATOM 700 O O . GLU A 1 95 ? -0.825 -8.664 10.264 1.00 84.12 95 GLU A O 1
ATOM 705 N N . GLU A 1 96 ? -2.832 -8.227 9.325 1.00 85.88 96 GLU A N 1
ATOM 706 C CA . GLU A 1 96 ? -2.388 -8.208 7.923 1.00 85.88 96 GLU A CA 1
ATOM 707 C C . GLU A 1 96 ? -1.364 -7.098 7.667 1.00 85.88 96 GLU A C 1
ATOM 709 O O . GLU A 1 96 ? -0.421 -7.293 6.917 1.00 85.88 96 GLU A O 1
ATOM 714 N N . ILE A 1 97 ? -1.474 -5.942 8.320 1.00 80.19 97 ILE A N 1
ATOM 715 C CA . ILE A 1 97 ? -0.483 -4.868 8.164 1.00 80.19 97 ILE A CA 1
ATOM 716 C C . ILE A 1 97 ? 0.835 -5.193 8.871 1.00 80.19 97 ILE A C 1
ATOM 718 O O . ILE A 1 97 ? 1.903 -4.836 8.377 1.00 80.19 97 ILE A O 1
ATOM 722 N N . ASN A 1 98 ? 0.784 -5.865 10.022 1.00 78.38 98 ASN A N 1
ATOM 723 C CA . ASN A 1 98 ? 1.995 -6.304 10.719 1.00 78.38 98 ASN A CA 1
ATOM 724 C C . ASN A 1 98 ? 2.655 -7.508 10.035 1.00 78.38 98 ASN A C 1
ATOM 726 O O . ASN A 1 98 ? 3.860 -7.704 10.178 1.00 78.38 98 ASN A O 1
ATOM 730 N N . ASN A 1 99 ? 1.877 -8.291 9.289 1.00 80.62 99 ASN A N 1
ATOM 731 C CA . ASN A 1 99 ? 2.337 -9.438 8.520 1.00 80.62 99 ASN A CA 1
ATOM 732 C C . ASN A 1 99 ? 1.779 -9.347 7.095 1.00 80.62 99 ASN A C 1
ATOM 734 O O . ASN A 1 99 ? 0.915 -10.153 6.739 1.00 80.62 99 ASN A O 1
ATOM 738 N N . PRO A 1 100 ? 2.234 -8.368 6.287 1.00 72.62 100 PRO A N 1
ATOM 739 C CA . PRO A 1 100 ? 1.705 -8.222 4.944 1.00 72.62 100 PRO A CA 1
ATOM 740 C C . PRO A 1 100 ? 2.049 -9.491 4.173 1.00 72.62 100 PRO A C 1
ATOM 742 O O . PRO A 1 100 ? 3.215 -9.890 4.113 1.00 72.62 100 PRO A O 1
ATOM 745 N N . SER A 1 101 ? 1.020 -10.167 3.673 1.00 67.19 101 SER A N 1
ATOM 746 C CA . SER A 1 101 ? 1.177 -11.257 2.718 1.00 67.19 101 SER A CA 1
ATOM 747 C C . SER A 1 101 ? 1.371 -10.690 1.314 1.00 67.19 101 SER A C 1
ATOM 749 O O . SER A 1 101 ? 1.177 -9.491 1.097 1.00 67.19 101 SER A O 1
ATOM 751 N N . GLU A 1 102 ? 1.760 -11.557 0.377 1.00 54.47 102 GLU A N 1
ATOM 752 C CA . GLU A 1 102 ? 1.708 -11.234 -1.057 1.00 54.47 102 GLU A CA 1
ATOM 753 C C . GLU A 1 102 ? 0.274 -10.946 -1.524 1.00 54.47 102 GLU A C 1
ATOM 755 O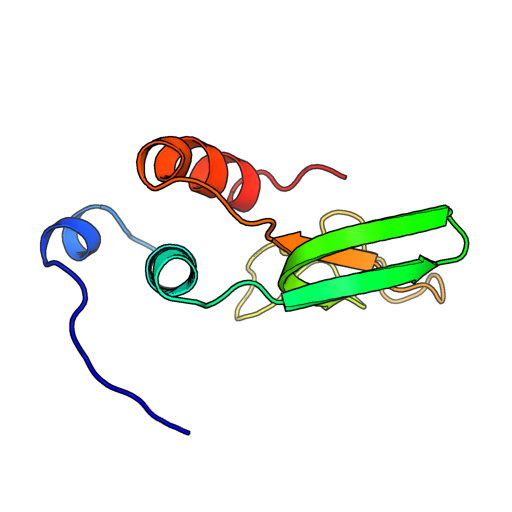 O . GLU A 1 102 ? -0.671 -11.530 -0.931 1.00 54.47 102 GLU A O 1
#

Radius of gyration: 14.85 Å; chains: 1; bounding box: 33×31×42 Å

Organism: Vibrio parahaemolyticus (NCBI:txid670)